Protein AF-A0A956EVB5-F1 (afdb_monomer)

Solvent-accessible surface area (backbone atoms only — not comparable to full-atom values): 7720 Å² total; per-residue (Å²): 111,49,39,31,41,36,41,38,58,86,81,39,47,57,63,50,41,74,41,94,59,43,63,82,81,34,60,53,47,76,33,74,92,49,48,73,68,56,48,50,53,49,44,43,74,72,40,75,85,55,88,71,65,92,78,41,71,50,65,62,94,56,102,74,56,48,37,30,30,61,57,56,69,69,54,40,50,47,47,51,67,56,45,75,72,58,36,51,54,52,48,56,58,55,52,64,35,67,70,39,58,75,69,65,57,50,65,66,57,48,52,54,34,51,52,52,54,29,52,50,28,38,49,14,61,77,69,74,35,32,45,28,42,41,37,37,108

Structure (mmCIF, N/CA/C/O backbone):
data_AF-A0A956EVB5-F1
#
_entry.id   AF-A0A956EVB5-F1
#
loop_
_atom_site.group_PDB
_atom_site.id
_atom_site.type_symbol
_atom_site.label_atom_id
_atom_site.label_alt_id
_atom_site.label_comp_id
_atom_site.label_asym_id
_atom_site.label_entity_id
_atom_site.label_seq_id
_atom_site.pdbx_PDB_ins_code
_atom_site.Cartn_x
_atom_site.Cartn_y
_atom_site.Cartn_z
_atom_site.occupancy
_atom_site.B_iso_or_equiv
_atom_site.auth_seq_id
_atom_site.auth_comp_id
_atom_site.auth_asym_id
_atom_site.auth_atom_id
_atom_site.pdbx_PDB_model_num
ATOM 1 N N . MET A 1 1 ? 7.541 -13.463 -7.760 1.00 81.62 1 MET A N 1
ATOM 2 C CA . MET A 1 1 ? 6.849 -12.173 -7.889 1.00 81.62 1 MET A CA 1
ATOM 3 C C . MET A 1 1 ? 7.287 -11.210 -6.795 1.00 81.62 1 MET A C 1
ATOM 5 O O . MET A 1 1 ? 7.399 -11.602 -5.626 1.00 81.62 1 MET A O 1
ATOM 9 N N . LEU A 1 2 ? 7.586 -9.979 -7.186 1.00 86.19 2 LEU A N 1
ATOM 10 C CA . LEU A 1 2 ? 7.951 -8.833 -6.360 1.00 86.19 2 LEU A CA 1
ATOM 11 C C . LEU A 1 2 ? 6.820 -7.804 -6.422 1.00 86.19 2 LEU A C 1
ATOM 13 O O . LEU A 1 2 ? 6.195 -7.650 -7.468 1.00 86.19 2 LEU A O 1
ATOM 17 N N . TYR A 1 3 ? 6.564 -7.148 -5.292 1.00 91.88 3 TYR A N 1
ATOM 18 C CA . TYR A 1 3 ? 5.515 -6.147 -5.132 1.00 91.88 3 TYR A CA 1
ATOM 19 C C . TYR A 1 3 ? 6.084 -4.989 -4.331 1.00 91.88 3 TYR A C 1
ATOM 21 O O . TYR A 1 3 ? 6.309 -5.121 -3.121 1.00 91.88 3 TYR A O 1
ATOM 29 N N . ASP A 1 4 ? 6.299 -3.872 -5.011 1.00 95.19 4 ASP A N 1
ATOM 30 C CA . ASP A 1 4 ? 6.863 -2.675 -4.408 1.00 95.19 4 ASP A CA 1
ATOM 31 C C . ASP A 1 4 ? 5.910 -1.501 -4.614 1.00 95.19 4 ASP A C 1
ATOM 33 O O . ASP A 1 4 ? 5.310 -1.336 -5.679 1.00 95.19 4 ASP A O 1
ATOM 37 N N . LEU A 1 5 ? 5.767 -0.675 -3.581 1.00 96.12 5 LEU A N 1
ATOM 38 C CA . LEU A 1 5 ? 5.098 0.612 -3.700 1.00 96.12 5 LEU A CA 1
ATOM 39 C C . LEU A 1 5 ? 6.125 1.703 -3.951 1.00 96.12 5 LEU A C 1
ATOM 41 O O . LEU A 1 5 ? 7.092 1.828 -3.201 1.00 96.12 5 LEU A O 1
ATOM 45 N N . ILE A 1 6 ? 5.869 2.511 -4.974 1.00 96.75 6 ILE A N 1
ATOM 46 C CA . ILE A 1 6 ? 6.773 3.543 -5.469 1.00 96.75 6 ILE A CA 1
ATOM 47 C C . ILE A 1 6 ? 6.072 4.899 -5.437 1.00 96.75 6 ILE A C 1
ATOM 49 O O . ILE A 1 6 ? 4.958 5.046 -5.941 1.00 96.75 6 ILE A O 1
ATOM 53 N N . VAL A 1 7 ? 6.723 5.903 -4.858 1.00 97.00 7 VAL A N 1
ATOM 54 C CA . VAL A 1 7 ? 6.283 7.299 -4.891 1.00 97.00 7 VAL A CA 1
ATOM 55 C C . VAL A 1 7 ? 6.959 7.993 -6.069 1.00 97.00 7 VAL A C 1
ATOM 57 O O . VAL A 1 7 ? 8.182 7.971 -6.203 1.00 97.00 7 VAL A O 1
ATOM 60 N N . GLY A 1 8 ? 6.174 8.643 -6.9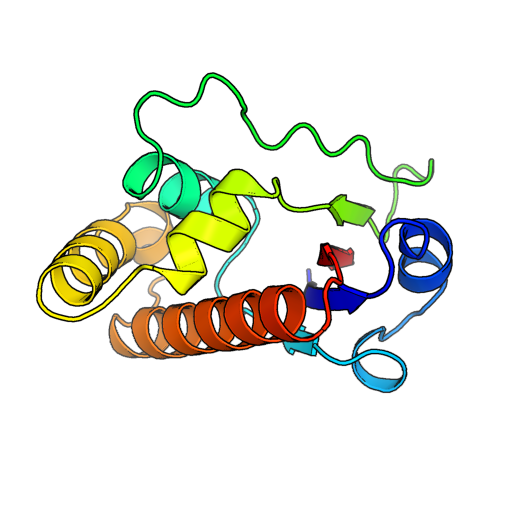27 1.00 95.25 8 GLY A N 1
ATOM 61 C CA . GLY A 1 8 ? 6.720 9.348 -8.084 1.00 95.25 8 GLY A CA 1
ATOM 62 C C . GLY A 1 8 ? 5.752 10.345 -8.719 1.00 95.25 8 GLY A C 1
ATOM 63 O O . GLY A 1 8 ? 4.558 10.354 -8.407 1.00 95.25 8 GLY A O 1
ATOM 64 N N . PRO A 1 9 ? 6.240 11.220 -9.614 1.00 94.50 9 PRO A N 1
ATOM 65 C CA . PRO A 1 9 ? 5.382 12.065 -10.441 1.00 94.50 9 PRO A CA 1
ATOM 66 C C . PRO A 1 9 ? 4.282 11.267 -11.159 1.00 94.50 9 PRO A C 1
ATOM 68 O O . PRO A 1 9 ? 4.460 10.103 -11.509 1.00 94.50 9 PRO A O 1
ATOM 71 N N . ALA A 1 10 ? 3.134 11.899 -11.416 1.00 90.12 10 ALA A N 1
ATOM 72 C CA . ALA A 1 10 ? 1.968 11.229 -12.006 1.00 90.12 10 ALA A CA 1
ATOM 73 C C . ALA A 1 10 ? 2.229 10.610 -13.397 1.00 90.12 10 ALA A C 1
ATOM 75 O O . ALA A 1 10 ? 1.508 9.701 -13.798 1.00 90.12 10 ALA A O 1
ATOM 76 N N . ASN A 1 11 ? 3.248 11.094 -14.111 1.00 89.06 11 ASN A N 1
ATOM 77 C CA . ASN A 1 11 ? 3.680 10.636 -15.432 1.00 89.06 11 ASN A CA 1
ATOM 78 C C . ASN A 1 11 ? 4.911 9.707 -15.397 1.00 89.06 11 ASN A C 1
ATOM 80 O O . ASN A 1 11 ? 5.453 9.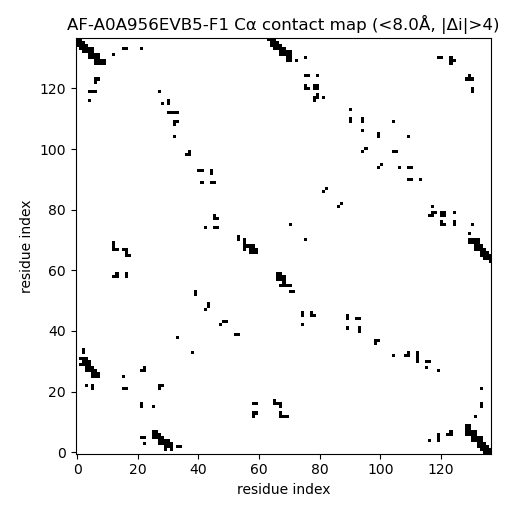398 -16.451 1.00 89.06 11 ASN A O 1
ATOM 84 N N . SER A 1 12 ? 5.367 9.261 -14.223 1.00 90.88 12 SER A N 1
ATOM 85 C CA . SER A 1 12 ? 6.582 8.440 -14.092 1.00 90.88 12 SER A CA 1
ATOM 86 C C . SER A 1 12 ? 6.366 6.941 -14.291 1.00 90.88 12 SER A C 1
ATOM 88 O O . SER A 1 12 ? 7.315 6.183 -14.136 1.00 90.88 12 SER A O 1
ATOM 90 N N . ALA A 1 13 ? 5.156 6.492 -14.632 1.00 89.06 13 ALA A N 1
ATOM 91 C CA . ALA A 1 13 ? 4.850 5.065 -14.735 1.00 89.06 13 ALA A CA 1
ATOM 92 C C . ALA A 1 13 ? 5.745 4.331 -15.756 1.00 89.06 13 ALA A C 1
ATOM 94 O O . ALA A 1 13 ? 6.280 3.272 -15.440 1.00 89.06 13 ALA A O 1
ATOM 95 N N . GLU A 1 14 ? 5.995 4.940 -16.922 1.00 87.62 14 GLU A N 1
ATOM 96 C CA . GLU A 1 14 ? 6.906 4.399 -17.942 1.00 87.62 14 GLU A CA 1
ATOM 97 C C . GLU A 1 14 ? 8.336 4.261 -17.403 1.00 87.62 14 GLU A C 1
ATOM 99 O O . GLU A 1 14 ? 8.928 3.187 -17.483 1.00 87.62 14 GLU A O 1
ATOM 104 N N . GLN A 1 15 ? 8.855 5.310 -16.763 1.00 89.69 15 GLN A N 1
ATOM 105 C CA . GLN A 1 15 ? 10.193 5.291 -16.174 1.00 89.69 15 GLN A CA 1
ATOM 106 C C . GLN A 1 15 ? 10.307 4.238 -15.062 1.00 89.69 15 GLN A C 1
ATOM 108 O O . GLN A 1 15 ? 11.281 3.503 -15.014 1.00 89.69 15 GLN A O 1
ATOM 113 N N . ILE A 1 16 ? 9.300 4.119 -14.192 1.00 90.56 16 ILE A N 1
ATOM 114 C CA . ILE A 1 16 ? 9.259 3.091 -13.141 1.00 90.56 16 ILE A CA 1
ATOM 115 C C . ILE A 1 16 ? 9.255 1.687 -13.766 1.00 90.56 16 ILE A C 1
ATOM 117 O O . ILE A 1 16 ? 9.918 0.791 -13.254 1.00 90.56 16 ILE A O 1
ATOM 121 N N . SER A 1 17 ? 8.538 1.489 -14.878 1.00 88.25 17 SER A N 1
ATOM 122 C CA . SER A 1 17 ? 8.471 0.192 -15.564 1.00 88.25 17 SER A CA 1
ATOM 123 C C . SER A 1 17 ? 9.787 -0.211 -16.236 1.00 88.25 17 SER A C 1
ATOM 125 O O . SER A 1 17 ? 10.068 -1.400 -16.345 1.00 88.25 17 SER A O 1
ATOM 127 N N . SER A 1 18 ? 10.621 0.749 -16.654 1.00 87.75 18 SER A N 1
ATOM 128 C CA . SER A 1 18 ? 11.921 0.443 -17.264 1.00 87.75 18 SER A CA 1
ATOM 129 C C . SER A 1 18 ? 12.994 0.025 -16.256 1.00 87.75 18 SER A C 1
ATOM 131 O O . SER A 1 18 ? 14.035 -0.490 -16.664 1.00 87.75 18 SER A O 1
ATOM 133 N N . GLU A 1 19 ? 12.758 0.225 -14.956 1.00 87.56 19 GLU A N 1
ATOM 134 C CA . GLU A 1 19 ? 13.716 -0.141 -13.914 1.00 87.56 19 GLU A CA 1
ATOM 135 C C . GLU A 1 19 ? 13.552 -1.601 -13.471 1.00 87.56 19 GLU A C 1
ATOM 137 O O . GLU A 1 19 ? 12.450 -2.073 -13.183 1.00 87.56 19 GLU A O 1
ATOM 142 N N . GLY A 1 20 ? 14.676 -2.312 -13.335 1.00 83.88 20 GLY A N 1
ATOM 143 C CA . GLY A 1 20 ? 14.691 -3.672 -12.784 1.00 83.88 20 GLY A CA 1
ATOM 144 C C . GLY A 1 20 ? 14.454 -3.720 -11.270 1.00 83.88 20 GLY A C 1
ATOM 145 O O . GLY A 1 20 ? 13.914 -4.703 -10.765 1.00 83.88 20 GLY A O 1
ATOM 146 N N . VAL A 1 21 ? 14.847 -2.658 -10.554 1.00 88.94 21 VAL A N 1
ATOM 147 C CA . VAL A 1 21 ? 14.655 -2.484 -9.103 1.00 88.94 21 VAL A CA 1
ATOM 148 C C . VAL A 1 21 ? 14.301 -1.012 -8.824 1.00 88.94 21 VAL A C 1
ATOM 150 O O . VAL A 1 21 ? 15.170 -0.220 -8.452 1.00 88.94 21 VAL A O 1
ATOM 153 N N . PRO A 1 22 ? 13.035 -0.591 -9.011 1.00 91.44 22 PRO A N 1
ATOM 154 C CA . PRO A 1 22 ? 12.672 0.828 -8.961 1.00 91.44 22 PRO A CA 1
ATOM 155 C C . PRO A 1 22 ? 12.975 1.513 -7.624 1.00 91.44 22 PRO A C 1
ATOM 157 O O . PRO A 1 22 ? 13.207 2.718 -7.598 1.00 91.44 22 PRO A O 1
ATOM 160 N N . THR A 1 23 ? 13.023 0.773 -6.513 1.00 94.56 23 THR A N 1
ATOM 161 C CA . THR A 1 23 ? 13.341 1.319 -5.182 1.00 94.56 23 THR A CA 1
ATOM 162 C C . THR A 1 23 ? 14.787 1.811 -5.029 1.00 94.56 23 THR A C 1
ATOM 164 O O . THR A 1 23 ? 15.098 2.452 -4.030 1.00 94.56 23 THR A O 1
ATOM 167 N N . GLU A 1 24 ? 15.687 1.508 -5.973 1.00 93.44 24 GLU A N 1
ATOM 168 C CA . GLU A 1 24 ? 17.045 2.083 -5.997 1.00 93.44 24 GLU A CA 1
ATOM 169 C C . GLU A 1 24 ? 17.071 3.507 -6.578 1.00 93.44 24 GLU A C 1
ATOM 171 O O . GLU A 1 24 ? 17.994 4.273 -6.302 1.00 93.44 24 GLU A O 1
ATOM 176 N N . ILE A 1 25 ? 16.049 3.869 -7.359 1.00 93.62 25 ILE A N 1
ATOM 177 C CA . ILE A 1 25 ? 15.945 5.149 -8.073 1.00 93.62 25 ILE A CA 1
ATOM 178 C C . ILE A 1 25 ? 14.863 6.040 -7.456 1.00 93.62 25 ILE A C 1
ATOM 180 O O . ILE A 1 25 ? 15.042 7.251 -7.309 1.00 93.62 25 ILE A O 1
ATOM 184 N N . PHE A 1 26 ? 13.736 5.439 -7.086 1.00 94.62 26 PHE A N 1
ATOM 185 C CA . PHE A 1 26 ? 12.565 6.108 -6.547 1.00 94.62 26 PHE A CA 1
ATOM 186 C C . PHE A 1 26 ? 12.391 5.800 -5.063 1.00 94.62 26 PHE A C 1
ATOM 188 O O . PHE A 1 26 ? 12.724 4.717 -4.582 1.00 94.62 26 PHE A O 1
ATOM 195 N N . GLU A 1 27 ? 11.794 6.742 -4.334 1.00 96.69 27 GLU A N 1
ATOM 196 C CA . GLU A 1 27 ? 11.357 6.473 -2.969 1.00 96.69 27 GLU A CA 1
ATOM 197 C C . GLU A 1 27 ? 10.265 5.398 -2.995 1.00 96.69 27 GLU A C 1
ATOM 199 O O . GLU A 1 27 ? 9.244 5.538 -3.669 1.00 96.69 27 GLU A O 1
ATOM 204 N N . GLY A 1 28 ? 10.471 4.316 -2.255 1.00 96.75 28 GLY A N 1
ATOM 205 C CA . GLY A 1 28 ? 9.542 3.201 -2.245 1.00 96.75 28 GLY A CA 1
ATOM 206 C C . GLY A 1 28 ? 9.910 2.145 -1.219 1.00 96.75 28 GLY A C 1
ATOM 207 O O . GLY A 1 28 ? 10.884 2.280 -0.474 1.00 96.75 28 GLY A O 1
ATOM 208 N N . ALA A 1 29 ? 9.099 1.098 -1.152 1.00 97.00 29 ALA A N 1
ATOM 209 C CA . ALA A 1 29 ? 9.380 -0.057 -0.317 1.00 97.00 29 ALA A CA 1
ATOM 210 C C . ALA A 1 29 ? 8.674 -1.302 -0.839 1.00 97.00 29 ALA A C 1
ATOM 212 O O . ALA A 1 29 ? 7.574 -1.224 -1.391 1.00 97.00 29 ALA A O 1
ATOM 213 N N . SER A 1 30 ? 9.279 -2.453 -0.556 1.00 94.69 30 SER A N 1
ATOM 214 C CA . SER A 1 30 ? 8.602 -3.726 -0.739 1.00 94.69 30 SER A CA 1
ATOM 215 C C . SER A 1 30 ? 7.476 -3.888 0.267 1.00 94.69 30 SER A C 1
ATOM 217 O O . SER A 1 30 ? 7.638 -3.588 1.452 1.00 94.69 30 SER A O 1
ATOM 219 N N . ILE A 1 31 ? 6.338 -4.372 -0.218 1.00 92.88 31 ILE A N 1
ATOM 220 C CA . ILE A 1 31 ? 5.132 -4.578 0.589 1.00 92.88 31 ILE A CA 1
ATOM 221 C C . ILE A 1 31 ? 4.790 -6.054 0.771 1.00 92.88 31 ILE A C 1
ATOM 223 O O . ILE A 1 31 ? 3.674 -6.379 1.162 1.00 92.88 31 ILE A O 1
ATOM 227 N N . LYS A 1 32 ? 5.728 -6.977 0.524 1.00 87.56 32 LYS A N 1
ATOM 228 C CA . LYS A 1 32 ? 5.497 -8.400 0.808 1.00 87.56 32 LYS A CA 1
ATOM 229 C C . LYS A 1 32 ? 5.091 -8.602 2.274 1.00 87.56 32 LYS A C 1
ATOM 231 O O . LYS A 1 32 ? 5.793 -8.109 3.154 1.00 87.56 32 LYS A O 1
ATOM 236 N N . PRO A 1 33 ? 4.016 -9.365 2.541 1.00 88.19 33 PRO A N 1
ATOM 237 C CA . PRO A 1 33 ? 3.362 -10.343 1.654 1.00 88.19 33 PRO A CA 1
ATOM 238 C C . PRO A 1 33 ? 2.096 -9.837 0.928 1.00 88.19 33 PRO A C 1
ATOM 240 O O . PRO A 1 33 ? 1.258 -10.633 0.504 1.00 88.19 33 PRO A O 1
ATOM 243 N N . VAL A 1 34 ? 1.924 -8.525 0.805 1.00 92.31 34 VAL A N 1
ATOM 244 C CA . VAL A 1 34 ? 0.757 -7.899 0.184 1.00 92.31 34 VAL A CA 1
ATOM 245 C C . VAL A 1 34 ? 0.890 -7.912 -1.343 1.00 92.31 34 VAL A C 1
ATOM 247 O O . VAL A 1 34 ? 1.816 -7.324 -1.896 1.00 92.31 34 VAL A O 1
ATOM 250 N N . ASP A 1 35 ? -0.049 -8.579 -2.013 1.00 91.19 35 ASP A N 1
ATOM 251 C CA . ASP A 1 35 ? -0.203 -8.606 -3.471 1.00 91.19 35 ASP A CA 1
ATOM 252 C C . ASP A 1 35 ? -1.373 -7.712 -3.924 1.00 91.19 35 ASP A C 1
ATOM 254 O O . ASP A 1 35 ? -1.964 -6.966 -3.134 1.00 91.19 35 ASP A O 1
ATOM 258 N N . THR A 1 36 ? -1.724 -7.788 -5.209 1.00 90.00 36 THR A N 1
ATOM 259 C CA . THR A 1 36 ? -2.815 -6.998 -5.789 1.00 90.00 36 THR A CA 1
ATOM 260 C C . THR A 1 36 ? -4.176 -7.310 -5.173 1.00 90.00 36 THR A C 1
ATOM 262 O O . THR A 1 36 ? -4.936 -6.385 -4.890 1.00 90.00 36 THR A O 1
ATOM 265 N N . VAL A 1 37 ? -4.469 -8.584 -4.897 1.00 91.56 37 VAL A N 1
ATOM 266 C CA . VAL A 1 37 ? -5.734 -9.015 -4.285 1.00 91.56 37 VAL A CA 1
ATOM 267 C C . VAL A 1 37 ? -5.842 -8.457 -2.870 1.00 91.56 37 VAL A C 1
ATOM 269 O O . VAL A 1 37 ? -6.864 -7.883 -2.495 1.00 91.56 37 VAL A O 1
ATOM 272 N N . LYS A 1 38 ? -4.774 -8.562 -2.076 1.00 94.62 38 LYS A N 1
ATOM 273 C CA . LYS A 1 38 ? -4.745 -8.044 -0.703 1.00 94.62 38 LYS A CA 1
ATOM 274 C C . LYS A 1 38 ? -4.854 -6.517 -0.673 1.00 94.62 38 LYS A C 1
ATOM 276 O O . LYS A 1 38 ? -5.554 -5.994 0.196 1.00 94.62 38 LYS A O 1
ATOM 281 N N . LEU A 1 39 ? -4.238 -5.799 -1.618 1.00 93.44 39 LEU A N 1
ATOM 282 C CA . LEU A 1 39 ? -4.439 -4.350 -1.771 1.00 93.44 39 LEU A CA 1
ATOM 283 C C . LEU A 1 39 ? -5.883 -4.001 -2.141 1.00 93.44 39 LEU A C 1
ATOM 285 O O . LEU A 1 39 ? -6.444 -3.070 -1.567 1.00 93.44 39 LEU A O 1
ATOM 289 N N . GLU A 1 40 ? -6.513 -4.764 -3.033 1.00 92.00 40 GLU A N 1
ATOM 290 C CA . GLU A 1 40 ? -7.915 -4.556 -3.404 1.00 92.00 40 GLU A CA 1
ATOM 291 C C . GLU A 1 40 ? -8.849 -4.732 -2.194 1.00 92.00 40 GLU A C 1
ATOM 293 O O . GLU A 1 40 ? -9.757 -3.926 -1.975 1.00 92.00 40 GLU A O 1
ATOM 298 N N . LYS A 1 41 ? -8.608 -5.741 -1.343 1.00 93.81 41 LYS A N 1
ATOM 299 C CA . LYS A 1 41 ? -9.362 -5.908 -0.087 1.00 93.81 41 LYS A CA 1
ATOM 300 C C . LYS A 1 41 ? -9.186 -4.708 0.840 1.00 93.81 41 LYS A C 1
ATOM 302 O O . LYS A 1 41 ? -10.169 -4.248 1.419 1.00 93.81 41 LYS A O 1
ATOM 307 N N . LEU A 1 42 ? -7.961 -4.191 0.970 1.00 95.31 42 LEU A N 1
ATOM 308 C CA . LEU A 1 42 ? -7.689 -2.998 1.774 1.00 95.31 42 LEU A CA 1
ATOM 309 C C . LEU A 1 42 ? -8.442 -1.779 1.233 1.00 95.31 42 LEU A C 1
ATOM 311 O O . LEU A 1 42 ? -9.056 -1.045 2.006 1.00 95.31 42 LEU A O 1
ATOM 315 N N . GLN A 1 43 ? -8.451 -1.594 -0.088 1.00 93.25 43 GLN A N 1
ATOM 316 C CA . GLN A 1 43 ? -9.211 -0.529 -0.732 1.00 93.25 43 GLN A CA 1
ATOM 317 C C . GLN A 1 43 ? -10.705 -0.646 -0.418 1.00 93.25 43 GLN A C 1
ATOM 319 O O . GLN A 1 43 ? -11.299 0.332 0.024 1.00 93.25 43 GLN A O 1
ATOM 324 N N . ARG A 1 44 ? -11.302 -1.837 -0.551 1.00 92.81 44 ARG A N 1
ATOM 325 C CA . ARG A 1 44 ? -12.725 -2.066 -0.234 1.00 92.81 44 ARG A CA 1
ATOM 326 C C . ARG A 1 44 ? -13.066 -1.826 1.239 1.00 92.81 44 ARG A C 1
ATOM 328 O O . ARG A 1 44 ? -14.171 -1.391 1.543 1.00 92.81 44 ARG A O 1
ATOM 335 N N . LEU A 1 45 ? -12.139 -2.093 2.161 1.00 94.94 45 LEU A N 1
ATOM 336 C CA . LEU A 1 45 ? -12.333 -1.801 3.588 1.00 94.94 45 LEU A CA 1
ATOM 337 C C . LEU A 1 45 ? -12.352 -0.298 3.891 1.00 94.94 45 LEU A C 1
ATOM 339 O O . LEU A 1 45 ? -13.024 0.123 4.837 1.00 94.94 45 LEU A O 1
ATOM 343 N N . LEU A 1 46 ? -11.595 0.486 3.122 1.00 94.25 46 LEU A N 1
ATOM 344 C CA . LEU A 1 46 ? -11.466 1.935 3.285 1.00 94.25 46 LEU A CA 1
ATOM 345 C C . LEU A 1 46 ? -12.492 2.722 2.463 1.00 94.25 46 LEU A C 1
ATOM 347 O O . LEU A 1 46 ? -12.892 3.809 2.865 1.00 94.25 46 LEU A O 1
ATOM 351 N N . LEU A 1 47 ? -12.922 2.175 1.329 1.00 92.69 47 LEU A N 1
ATOM 352 C CA . LEU A 1 47 ? -13.812 2.805 0.361 1.00 92.69 47 LEU A CA 1
ATOM 353 C C . LEU A 1 47 ? -14.899 1.802 -0.082 1.00 92.69 47 LEU A C 1
ATOM 355 O O . LEU A 1 47 ? -14.878 1.341 -1.222 1.00 92.69 47 LEU A O 1
ATOM 359 N N . PRO A 1 48 ? -15.842 1.427 0.803 1.00 88.12 48 PRO A N 1
ATOM 360 C CA . PRO A 1 48 ? -16.825 0.375 0.523 1.00 88.12 48 PRO A CA 1
ATOM 361 C C . PRO A 1 48 ? -17.805 0.726 -0.607 1.00 88.12 48 PRO A C 1
ATOM 363 O O . PRO A 1 48 ? -18.293 -0.175 -1.282 1.00 88.12 48 PRO A O 1
ATOM 366 N N . ASP A 1 49 ? -18.062 2.019 -0.823 1.00 85.06 49 ASP A N 1
ATOM 367 C CA . ASP A 1 49 ? -18.988 2.526 -1.845 1.00 85.06 49 ASP A CA 1
ATOM 368 C C . ASP A 1 49 ? -18.278 2.958 -3.139 1.00 85.06 49 ASP A C 1
ATOM 370 O O . ASP A 1 49 ? -18.907 3.486 -4.057 1.00 85.06 49 ASP A O 1
ATOM 374 N N . ALA A 1 50 ? -16.953 2.800 -3.213 1.00 78.06 50 ALA A N 1
ATOM 375 C CA . ALA A 1 50 ? -16.210 3.171 -4.402 1.00 78.06 50 ALA A CA 1
ATOM 376 C C . ALA A 1 50 ? -16.444 2.145 -5.518 1.00 78.06 50 ALA A C 1
ATOM 378 O O . ALA A 1 50 ? -16.031 0.994 -5.420 1.00 78.06 50 ALA A O 1
ATOM 379 N N . ASP A 1 51 ? -17.044 2.607 -6.614 1.00 68.00 51 ASP A N 1
ATOM 380 C CA . ASP A 1 51 ? -17.239 1.831 -7.851 1.00 68.00 51 ASP A CA 1
ATOM 381 C C . ASP A 1 51 ? -15.916 1.613 -8.623 1.00 68.00 51 ASP A C 1
ATOM 383 O O . ASP A 1 51 ? -15.837 0.907 -9.627 1.00 68.00 51 ASP A O 1
ATOM 387 N N . VAL A 1 52 ? -14.841 2.242 -8.146 1.00 56.38 52 VAL A N 1
ATOM 388 C CA . VAL A 1 52 ? -13.494 2.166 -8.705 1.00 56.38 52 VAL A CA 1
ATOM 389 C C . VAL A 1 52 ? -12.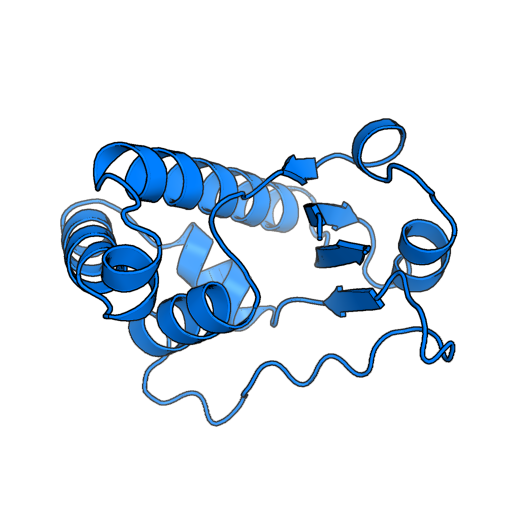769 0.962 -8.120 1.00 56.38 52 VAL A C 1
ATOM 391 O O . VAL A 1 52 ? -12.074 1.044 -7.108 1.00 56.38 52 VAL A O 1
ATOM 394 N N . GLY A 1 53 ? -12.892 -0.174 -8.807 1.00 57.66 53 GLY A N 1
ATOM 395 C CA . GLY A 1 53 ? -11.834 -1.181 -8.791 1.00 57.66 53 GLY A CA 1
ATOM 396 C C . GLY A 1 53 ? -10.515 -0.560 -9.261 1.00 57.66 53 GLY A C 1
ATOM 397 O O . GLY A 1 53 ? -10.496 0.514 -9.862 1.00 57.66 53 GLY A O 1
ATOM 398 N N . TRP A 1 54 ? -9.391 -1.206 -8.974 1.00 61.38 54 TRP A N 1
ATOM 399 C CA . TRP A 1 54 ? -8.077 -0.722 -9.385 1.00 61.38 54 TRP A CA 1
ATOM 400 C C . TRP A 1 54 ? -7.933 -0.761 -10.919 1.00 61.38 54 TRP A C 1
ATOM 402 O O . TRP A 1 54 ? -7.415 -1.714 -11.486 1.00 61.38 54 TRP A O 1
ATOM 412 N N . THR A 1 55 ? -8.427 0.262 -11.618 1.00 51.06 55 THR A N 1
ATOM 413 C CA . THR A 1 55 ? -8.381 0.377 -13.086 1.00 51.06 55 THR A CA 1
ATOM 414 C C . THR A 1 55 ? -7.096 1.061 -13.541 1.00 51.06 55 THR A C 1
ATOM 416 O O . THR A 1 55 ? -7.120 2.002 -14.335 1.00 51.06 55 THR A O 1
ATOM 419 N N . GLY A 1 56 ? -5.955 0.635 -13.002 1.00 51.25 56 GLY A N 1
ATOM 420 C CA . GLY A 1 56 ? -4.689 0.979 -13.628 1.00 51.25 56 GLY A CA 1
ATOM 421 C C . GLY A 1 56 ? -4.568 0.143 -14.894 1.00 51.25 56 GLY A C 1
ATOM 422 O O . GLY A 1 56 ? -4.241 -1.034 -14.802 1.00 51.25 56 GLY A O 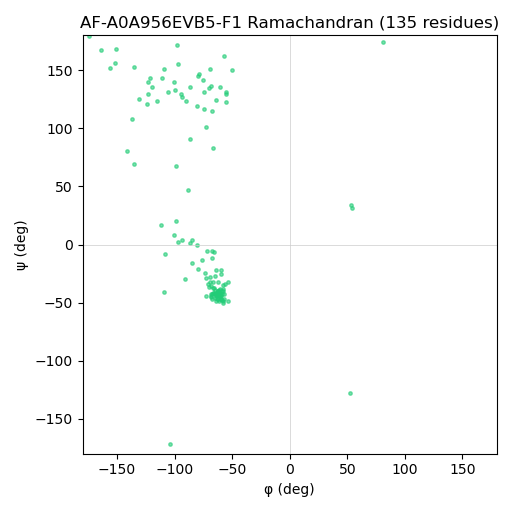1
ATOM 423 N N . GLU A 1 57 ? -4.840 0.712 -16.068 1.00 52.38 57 GLU A N 1
ATOM 424 C CA . GLU A 1 57 ? -4.249 0.146 -17.281 1.00 52.38 57 GLU A CA 1
ATOM 425 C C . GLU A 1 57 ? -2.729 0.128 -17.044 1.00 52.38 57 GLU A C 1
ATOM 427 O O . GLU A 1 57 ? -2.175 1.177 -16.683 1.00 52.38 57 GLU A O 1
ATOM 432 N N . PRO A 1 58 ? -2.054 -1.037 -17.123 1.00 60.09 58 PRO A N 1
ATOM 433 C CA . PRO A 1 58 ? -0.612 -1.083 -16.943 1.00 60.09 58 PRO A CA 1
ATOM 434 C C . PRO A 1 58 ? 0.003 -0.119 -17.949 1.00 60.09 58 PRO A C 1
ATOM 436 O O . PRO A 1 58 ? -0.343 -0.150 -19.130 1.00 60.09 58 PRO A O 1
ATOM 439 N N . SER A 1 59 ? 0.885 0.771 -17.487 1.00 56.59 59 SER A N 1
ATOM 440 C CA . SER A 1 59 ? 1.333 1.862 -18.354 1.00 56.59 59 SER A CA 1
ATOM 441 C C . SER A 1 59 ? 2.152 1.402 -19.559 1.00 56.59 59 SER A C 1
ATOM 443 O O . SER A 1 59 ? 2.437 2.260 -20.384 1.00 56.59 59 SER A O 1
ATOM 445 N N . MET A 1 60 ? 2.519 0.113 -19.685 1.00 54.66 60 MET A N 1
ATOM 446 C CA . MET A 1 60 ? 3.084 -0.470 -20.907 1.00 54.66 60 MET A CA 1
ATOM 447 C C . MET A 1 60 ? 2.817 -1.976 -21.093 1.00 54.66 60 MET A C 1
ATOM 449 O O . MET A 1 60 ? 2.556 -2.733 -20.161 1.00 54.66 60 MET A O 1
ATOM 453 N N . THR A 1 61 ? 2.887 -2.342 -22.374 1.00 51.84 61 THR A N 1
ATOM 454 C CA . THR A 1 61 ? 2.387 -3.514 -23.102 1.00 51.84 61 THR A CA 1
ATOM 455 C C . THR A 1 61 ? 3.459 -4.589 -23.329 1.00 51.84 61 THR A C 1
ATOM 457 O O . THR A 1 61 ? 3.869 -4.828 -24.468 1.00 51.84 61 THR A O 1
ATOM 460 N N . ASN A 1 62 ? 3.938 -5.249 -22.279 1.00 57.47 62 ASN A N 1
ATOM 461 C CA . ASN A 1 62 ? 4.467 -6.600 -22.449 1.00 57.47 62 ASN A CA 1
ATOM 462 C C . ASN A 1 62 ? 3.646 -7.562 -21.584 1.00 57.47 62 ASN A C 1
ATOM 464 O O . ASN A 1 62 ? 3.312 -7.278 -20.435 1.00 57.47 62 ASN A O 1
ATOM 468 N N . ASP A 1 63 ? 3.283 -8.708 -22.153 1.00 64.31 63 ASP A N 1
ATOM 469 C CA . ASP A 1 63 ? 2.510 -9.724 -21.427 1.00 64.31 63 ASP A CA 1
ATOM 470 C C . ASP A 1 63 ? 3.338 -10.368 -20.293 1.00 64.31 63 ASP A C 1
ATOM 472 O O . ASP A 1 63 ? 2.814 -11.154 -19.508 1.00 64.31 63 ASP A O 1
ATOM 476 N N . GLU A 1 64 ? 4.629 -10.026 -20.193 1.00 70.25 64 GLU A N 1
ATOM 477 C CA . GLU A 1 64 ? 5.613 -10.644 -19.299 1.00 70.25 64 GLU A CA 1
ATOM 478 C C . GLU A 1 64 ? 6.054 -9.753 -18.116 1.00 70.25 64 GLU A C 1
ATOM 480 O O . GLU A 1 64 ? 6.719 -10.248 -17.207 1.00 70.25 64 GLU A O 1
ATOM 485 N N . GLY A 1 65 ? 5.661 -8.473 -18.071 1.00 74.56 65 GLY A N 1
ATOM 486 C CA . GLY A 1 65 ? 6.028 -7.528 -17.008 1.00 74.56 65 GLY A CA 1
ATOM 487 C C . GLY A 1 65 ? 7.429 -6.895 -17.160 1.00 74.56 65 GLY A C 1
ATOM 488 O O . GLY A 1 65 ? 8.200 -7.260 -18.052 1.00 74.56 65 GLY A O 1
ATOM 489 N N . PRO A 1 66 ? 7.793 -5.928 -16.296 1.00 83.50 66 PRO A N 1
ATOM 490 C CA . PRO A 1 66 ? 7.084 -5.526 -15.082 1.00 83.50 66 PRO A CA 1
ATOM 491 C C . PRO A 1 66 ? 5.868 -4.625 -15.344 1.00 83.50 66 PRO A C 1
ATOM 493 O O . PRO A 1 66 ? 5.862 -3.787 -16.243 1.00 83.50 66 PRO A O 1
ATOM 496 N N . TRP A 1 67 ? 4.837 -4.771 -14.513 1.00 87.25 67 TRP A N 1
ATOM 497 C CA . TRP A 1 67 ? 3.606 -3.983 -14.584 1.00 87.25 67 TRP A CA 1
ATOM 498 C C . TRP A 1 67 ? 3.604 -2.867 -13.546 1.00 87.25 67 TRP A C 1
ATOM 500 O O . TRP A 1 67 ? 3.996 -3.071 -12.396 1.00 87.25 67 TRP A O 1
ATOM 510 N N . VAL A 1 68 ? 3.107 -1.693 -13.941 1.00 89.31 68 VAL A N 1
ATOM 511 C CA . VAL A 1 68 ? 2.991 -0.524 -13.064 1.00 89.31 68 VAL A CA 1
ATOM 512 C C . VAL A 1 68 ? 1.549 -0.043 -13.024 1.00 89.31 68 VAL A C 1
ATOM 514 O O . VAL A 1 68 ? 0.987 0.341 -14.050 1.00 89.31 68 VAL A O 1
ATOM 517 N N . PHE A 1 69 ? 0.971 -0.021 -11.825 1.00 88.94 69 PHE A N 1
ATOM 518 C CA . PHE A 1 69 ? -0.396 0.421 -11.567 1.00 88.94 69 PHE A CA 1
ATOM 519 C C . PHE A 1 69 ? -0.382 1.665 -10.695 1.00 88.94 69 PHE A C 1
ATOM 521 O O . PHE A 1 69 ? 0.129 1.649 -9.577 1.00 88.94 69 PHE A O 1
ATOM 528 N N . ARG A 1 70 ? -0.994 2.752 -11.156 1.00 91.19 70 ARG A N 1
ATOM 529 C CA . ARG A 1 70 ? -1.211 3.924 -10.302 1.00 91.19 70 ARG A CA 1
ATOM 530 C C . ARG A 1 70 ? -2.331 3.630 -9.302 1.00 91.19 70 ARG A C 1
ATOM 532 O O . ARG A 1 70 ? -3.391 3.151 -9.695 1.00 91.19 70 ARG A O 1
ATOM 539 N N . LEU A 1 71 ? -2.115 3.910 -8.017 1.00 91.44 71 LEU A N 1
ATOM 540 C CA . LEU A 1 71 ? -3.170 3.793 -7.007 1.00 91.44 71 LEU A CA 1
ATOM 541 C C . LEU A 1 71 ? -4.152 4.972 -7.138 1.00 91.44 71 LEU A C 1
ATOM 543 O O . LEU A 1 71 ? -3.704 6.104 -7.367 1.00 91.44 71 LEU A O 1
ATOM 547 N N . PRO A 1 72 ? -5.469 4.746 -6.965 1.00 90.88 72 PRO A N 1
ATOM 548 C CA . PRO A 1 72 ? -6.450 5.822 -7.037 1.00 90.88 72 PRO A CA 1
ATOM 549 C C . PRO A 1 72 ? -6.196 6.909 -5.973 1.00 90.88 72 PRO A C 1
ATOM 551 O O . PRO A 1 72 ? -5.927 6.574 -4.813 1.00 90.88 72 PRO A O 1
ATOM 554 N N . PRO A 1 73 ? -6.269 8.210 -6.313 1.00 91.31 73 PRO A N 1
ATOM 555 C CA . PRO A 1 73 ? -5.998 9.298 -5.366 1.00 91.31 73 PRO A CA 1
ATOM 556 C C . PRO A 1 73 ? -6.858 9.268 -4.094 1.00 91.31 73 PRO A C 1
ATOM 558 O O . PRO A 1 73 ? -6.388 9.632 -3.013 1.00 91.31 73 PRO A O 1
ATOM 561 N N . GLU A 1 74 ? -8.108 8.832 -4.201 1.00 92.62 74 GLU A N 1
ATOM 562 C CA . GLU A 1 74 ? -9.044 8.639 -3.095 1.00 92.62 74 GLU A CA 1
ATOM 563 C C . GLU A 1 74 ? -8.597 7.513 -2.160 1.00 92.62 74 GLU A C 1
ATOM 565 O O . GLU A 1 74 ? -8.679 7.667 -0.943 1.00 92.62 74 GLU A O 1
ATOM 570 N N . PHE A 1 75 ? -8.025 6.434 -2.702 1.00 93.81 75 PHE A N 1
ATOM 571 C CA . PHE A 1 75 ? -7.469 5.343 -1.905 1.00 93.81 75 PHE A CA 1
ATOM 572 C C . PHE A 1 75 ? -6.220 5.801 -1.149 1.00 93.81 75 PHE A C 1
ATOM 574 O O . PHE A 1 75 ? -6.118 5.603 0.062 1.00 93.81 75 PHE A O 1
ATOM 581 N N . VAL A 1 76 ? -5.315 6.516 -1.826 1.00 95.06 76 VAL A N 1
ATOM 582 C CA . VAL A 1 76 ? -4.139 7.142 -1.193 1.00 95.06 76 VAL A CA 1
ATOM 583 C C . VAL A 1 76 ? -4.564 8.126 -0.095 1.00 95.06 76 VAL A C 1
ATOM 585 O O . VAL A 1 76 ? -3.967 8.170 0.981 1.00 95.06 76 VAL A O 1
ATOM 588 N N . SER A 1 77 ? -5.626 8.897 -0.336 1.00 94.56 77 SER A N 1
ATOM 589 C CA . SER A 1 77 ? -6.164 9.840 0.648 1.00 94.56 77 SER A CA 1
ATOM 590 C C . SER A 1 77 ? -6.756 9.129 1.865 1.00 94.56 77 SER A C 1
ATOM 592 O O . SER A 1 77 ? -6.492 9.562 2.986 1.00 94.56 77 SER A O 1
ATOM 594 N N . ALA A 1 78 ? -7.495 8.034 1.667 1.00 95.19 78 ALA A N 1
ATOM 595 C CA . ALA A 1 78 ? -8.063 7.236 2.751 1.00 95.19 78 ALA A CA 1
ATOM 596 C C . ALA A 1 78 ? -6.974 6.575 3.614 1.00 95.19 78 ALA A C 1
ATOM 598 O O . ALA A 1 78 ? -7.031 6.642 4.840 1.00 95.19 78 ALA A O 1
ATOM 599 N N . LEU A 1 79 ? -5.923 6.026 2.993 1.00 96.00 79 LEU A N 1
ATOM 600 C CA . LEU A 1 79 ? -4.766 5.462 3.703 1.00 96.00 79 LEU A CA 1
ATOM 601 C C . LEU A 1 79 ? -4.083 6.487 4.617 1.00 96.00 79 LEU A C 1
ATOM 603 O O . LEU A 1 79 ? -3.697 6.159 5.739 1.00 96.00 79 LEU A O 1
ATOM 607 N N . ASN A 1 80 ? -3.962 7.731 4.148 1.00 93.75 80 ASN A N 1
ATOM 608 C CA . ASN A 1 80 ? -3.357 8.824 4.906 1.00 93.75 80 ASN A CA 1
ATOM 609 C C . ASN A 1 80 ? -4.248 9.350 6.050 1.00 93.75 80 ASN A C 1
ATOM 611 O O . ASN A 1 80 ? -3.745 9.948 6.995 1.00 93.75 80 ASN A O 1
ATOM 615 N N . GLN A 1 81 ? -5.568 9.172 5.965 1.00 94.19 81 GLN A N 1
ATOM 616 C CA . GLN A 1 81 ? -6.509 9.587 7.017 1.00 94.19 81 GLN A CA 1
ATOM 617 C C . GLN A 1 81 ? -6.671 8.534 8.119 1.00 94.19 81 GLN A C 1
ATOM 619 O O . GLN A 1 81 ? -7.164 8.843 9.203 1.00 94.19 81 GLN A O 1
ATOM 624 N N . LEU A 1 82 ? -6.235 7.304 7.853 1.00 94.38 82 LEU A N 1
ATOM 625 C CA . LEU A 1 82 ? -6.413 6.176 8.746 1.00 94.38 82 LEU A CA 1
ATOM 626 C C . LEU A 1 82 ? -5.593 6.352 10.041 1.00 94.38 82 LEU A C 1
ATOM 628 O O . LEU A 1 82 ? -4.362 6.331 10.042 1.00 94.38 82 LEU A O 1
ATOM 632 N N . GLY A 1 83 ? -6.291 6.483 11.171 1.00 93.00 83 GLY A N 1
ATOM 633 C CA . GLY A 1 83 ? -5.683 6.695 12.485 1.00 93.00 83 GLY A CA 1
ATOM 634 C C . GLY A 1 83 ? -6.519 6.142 13.642 1.00 93.00 83 GLY A C 1
ATOM 635 O O . GLY A 1 83 ? -7.675 5.750 13.483 1.00 93.00 83 GLY A O 1
ATOM 636 N N . GLY A 1 84 ? -5.921 6.088 14.835 1.00 92.69 84 GLY A N 1
ATOM 637 C CA . GLY A 1 84 ? -6.614 5.745 16.081 1.00 92.69 84 GLY A CA 1
ATOM 638 C C . GLY A 1 84 ? -7.410 4.432 16.030 1.00 92.69 84 GLY A C 1
ATOM 639 O O . GLY A 1 84 ? -6.881 3.372 15.692 1.00 92.69 84 GLY A O 1
ATOM 640 N N . ALA A 1 85 ? -8.691 4.499 16.406 1.00 93.38 85 ALA A N 1
ATOM 641 C CA . ALA A 1 85 ? -9.579 3.335 16.442 1.00 93.38 85 ALA A CA 1
ATOM 642 C C . ALA A 1 85 ? -9.878 2.767 15.046 1.00 93.38 85 ALA A C 1
ATOM 644 O O . ALA A 1 85 ? -10.029 1.554 14.898 1.00 93.38 85 ALA A O 1
ATOM 645 N N . GLU A 1 86 ? -9.929 3.622 14.023 1.00 93.50 86 GLU A N 1
ATOM 646 C CA . GLU A 1 86 ? -10.183 3.191 12.652 1.00 93.50 86 GLU A CA 1
ATOM 647 C C . GLU A 1 86 ? -9.011 2.384 12.099 1.00 93.50 86 GLU A C 1
ATOM 649 O O . GLU A 1 86 ? -9.230 1.315 11.534 1.00 93.50 86 GLU A O 1
ATOM 654 N N . HIS A 1 87 ? -7.773 2.825 12.357 1.00 95.62 87 HIS A N 1
ATOM 655 C CA . HIS A 1 87 ? -6.573 2.066 12.002 1.00 95.62 87 HIS A CA 1
ATOM 656 C C . HIS A 1 87 ? -6.629 0.645 12.557 1.00 95.62 87 HIS A C 1
ATOM 658 O O . HIS A 1 87 ? -6.394 -0.316 11.829 1.00 95.62 87 HIS A O 1
ATOM 664 N N . ARG A 1 88 ? -6.957 0.494 13.846 1.00 96.12 88 ARG A N 1
ATOM 665 C CA . ARG A 1 88 ? -7.066 -0.832 14.463 1.00 96.12 88 ARG A CA 1
ATOM 666 C C . ARG A 1 88 ? -8.167 -1.666 13.807 1.00 96.12 88 ARG A C 1
ATOM 668 O O . ARG A 1 88 ? -7.907 -2.801 13.439 1.00 96.12 88 ARG A O 1
ATOM 675 N N . ARG A 1 89 ? -9.354 -1.089 13.592 1.00 96.62 89 ARG A N 1
ATOM 676 C CA . ARG A 1 89 ? -10.475 -1.774 12.928 1.00 96.62 89 ARG A CA 1
ATOM 677 C C . ARG A 1 89 ? -10.095 -2.279 11.534 1.00 96.62 89 ARG A C 1
ATOM 679 O O . ARG A 1 89 ? -10.405 -3.419 11.203 1.00 96.62 89 ARG A O 1
ATOM 686 N N . VAL A 1 90 ? -9.459 -1.435 10.722 1.00 97.19 90 VAL A N 1
ATOM 687 C CA . VAL A 1 90 ? -9.050 -1.784 9.354 1.00 97.19 90 VAL A CA 1
ATOM 688 C C . VAL A 1 90 ? -7.945 -2.830 9.373 1.00 97.19 90 VAL A C 1
ATOM 690 O O . VAL A 1 90 ? -8.050 -3.805 8.640 1.00 97.19 90 VAL A O 1
ATOM 693 N N . LEU A 1 91 ? -6.934 -2.677 10.234 1.00 97.56 91 LEU A N 1
ATOM 694 C CA . LEU A 1 91 ? -5.870 -3.667 10.387 1.00 97.56 91 LEU A CA 1
ATOM 695 C C . LEU A 1 91 ? -6.426 -5.038 10.782 1.00 97.56 91 LEU A C 1
ATOM 697 O O . LEU A 1 91 ? -6.080 -6.028 10.149 1.00 97.56 91 LEU A O 1
ATOM 701 N N . ASP A 1 92 ? -7.296 -5.094 11.790 1.00 97.56 92 ASP A N 1
ATOM 702 C CA . ASP A 1 92 ? -7.874 -6.351 12.271 1.00 97.56 92 ASP A CA 1
ATOM 703 C C . ASP A 1 92 ? -8.736 -7.010 11.184 1.00 97.56 92 ASP A C 1
ATOM 705 O O . ASP A 1 92 ? -8.615 -8.209 10.935 1.00 97.56 92 ASP A O 1
ATOM 709 N N . ALA A 1 93 ? -9.570 -6.226 10.491 1.00 97.56 93 ALA A N 1
ATOM 710 C CA . ALA A 1 93 ? -10.404 -6.723 9.398 1.00 97.56 93 ALA A CA 1
ATOM 711 C C . ALA A 1 93 ? -9.573 -7.203 8.200 1.00 97.56 93 ALA A C 1
ATOM 713 O O . ALA A 1 93 ? -9.898 -8.218 7.589 1.00 97.56 93 ALA A O 1
ATOM 714 N N . TRP A 1 94 ? -8.497 -6.487 7.873 1.00 97.69 94 TRP A N 1
ATOM 715 C CA . TRP A 1 94 ? -7.621 -6.828 6.761 1.00 97.69 94 TRP A CA 1
ATOM 716 C C . TRP A 1 94 ? -6.759 -8.050 7.073 1.00 97.69 94 TRP A C 1
ATOM 718 O O . TRP A 1 94 ? -6.692 -8.970 6.270 1.00 97.69 94 TRP A O 1
ATOM 728 N N . ALA A 1 95 ? -6.172 -8.131 8.268 1.00 97.25 95 ALA A N 1
ATOM 729 C CA . ALA A 1 95 ? -5.396 -9.293 8.699 1.00 97.25 95 ALA A CA 1
ATOM 730 C C . ALA A 1 95 ? -6.242 -10.574 8.813 1.00 97.25 95 ALA A C 1
ATOM 732 O O . ALA A 1 95 ? -5.693 -11.673 8.776 1.00 97.25 95 ALA A O 1
ATOM 733 N N . ALA A 1 96 ? -7.564 -10.437 8.956 1.00 96.94 96 ALA A N 1
ATOM 734 C CA . ALA A 1 96 ? -8.508 -11.546 9.022 1.00 96.94 96 ALA A CA 1
ATOM 735 C C . ALA A 1 96 ? -9.008 -12.032 7.648 1.00 96.94 96 ALA A C 1
ATOM 737 O O . ALA A 1 96 ? -9.841 -12.942 7.615 1.00 96.94 96 ALA A O 1
ATOM 738 N N . THR A 1 97 ? -8.557 -11.457 6.523 1.00 96.88 97 THR A N 1
ATOM 739 C CA . THR A 1 97 ? -8.985 -11.964 5.212 1.00 96.88 97 THR A CA 1
ATOM 740 C C . THR A 1 97 ? -8.405 -13.350 4.917 1.00 96.88 97 THR A C 1
ATOM 742 O O . THR A 1 97 ? -7.324 -13.721 5.384 1.00 96.88 97 THR A O 1
ATOM 745 N N . GLU A 1 98 ? -9.139 -14.132 4.121 1.00 95.75 98 GLU A N 1
ATOM 746 C CA . GLU A 1 98 ? -8.763 -15.503 3.759 1.00 95.75 98 GLU A CA 1
ATOM 747 C C . GLU A 1 98 ? -7.393 -15.560 3.068 1.00 95.75 98 GLU A C 1
ATOM 749 O O . GLU A 1 98 ? -6.613 -16.476 3.317 1.00 95.75 98 GLU A O 1
ATOM 754 N N . GLU A 1 99 ? -7.051 -14.547 2.269 1.00 94.88 99 GLU A N 1
ATOM 755 C CA . GLU A 1 99 ? -5.798 -14.493 1.516 1.00 94.88 99 GLU A CA 1
ATOM 756 C C . GLU A 1 99 ? -4.562 -14.471 2.431 1.00 94.88 99 GLU A C 1
ATOM 758 O O . GLU A 1 99 ? -3.578 -15.155 2.156 1.00 94.88 99 GLU A O 1
ATOM 763 N N . PHE A 1 100 ? -4.602 -13.746 3.556 1.00 96.25 100 PHE A N 1
ATOM 764 C CA . PHE A 1 100 ? -3.505 -13.782 4.532 1.00 96.25 100 PHE A CA 1
ATOM 765 C C . PHE A 1 100 ? -3.443 -15.112 5.291 1.00 96.25 100 PHE A C 1
ATOM 767 O O . PHE A 1 100 ? -2.349 -15.586 5.610 1.00 96.25 100 PHE A O 1
ATOM 774 N N . ALA A 1 101 ? -4.598 -15.728 5.563 1.00 94.38 101 ALA A N 1
ATOM 775 C CA . ALA A 1 101 ? -4.670 -17.021 6.236 1.00 94.38 101 ALA A CA 1
ATOM 776 C C . ALA A 1 101 ? -4.095 -18.155 5.369 1.00 94.38 101 ALA A C 1
ATOM 778 O O . ALA A 1 101 ? -3.326 -18.979 5.873 1.00 94.38 101 ALA A O 1
ATOM 779 N N . LEU A 1 102 ? -4.414 -18.170 4.069 1.00 94.31 102 LEU A N 1
ATOM 780 C CA . LEU A 1 102 ? -3.886 -19.134 3.097 1.00 94.31 102 LEU A CA 1
ATOM 781 C C . LEU A 1 102 ? -2.359 -19.046 2.984 1.00 94.31 102 LEU A C 1
ATOM 783 O O . LEU A 1 102 ? -1.678 -20.073 3.023 1.00 94.31 102 LEU A O 1
ATOM 787 N N . ASP A 1 103 ? -1.823 -17.825 2.964 1.00 94.06 103 ASP A N 1
ATOM 788 C CA . ASP A 1 103 ? -0.381 -17.569 2.896 1.00 94.06 103 ASP A CA 1
ATOM 789 C C . ASP A 1 103 ? 0.334 -17.703 4.251 1.00 94.06 103 ASP A C 1
ATOM 791 O O . ASP A 1 103 ? 1.554 -17.544 4.338 1.00 94.06 103 ASP A O 1
ATOM 795 N N . ARG A 1 104 ? -0.406 -18.022 5.325 1.00 95.62 104 ARG A N 1
ATOM 796 C CA . ARG A 1 104 ? 0.100 -18.152 6.705 1.00 95.62 104 ARG A CA 1
ATOM 797 C C . ARG A 1 104 ? 0.866 -16.913 7.178 1.00 95.62 104 ARG A C 1
ATOM 799 O O . ARG A 1 104 ? 1.823 -17.019 7.952 1.00 95.62 104 ARG A O 1
ATOM 806 N N . VAL A 1 105 ? 0.441 -15.742 6.716 1.00 95.62 105 VAL A N 1
ATOM 807 C CA . VAL A 1 105 ? 1.033 -14.461 7.098 1.00 95.62 105 VAL A CA 1
ATOM 808 C C . VAL A 1 105 ? 0.676 -14.162 8.547 1.00 95.62 105 VAL A C 1
ATOM 810 O O . VAL A 1 105 ? -0.469 -14.328 8.970 1.00 95.62 105 VAL A O 1
ATOM 813 N N . LYS A 1 106 ? 1.652 -13.716 9.340 1.00 95.12 106 LYS A N 1
ATOM 814 C CA . LYS A 1 106 ? 1.390 -13.390 10.742 1.00 95.12 106 LYS A CA 1
ATOM 815 C C . LYS A 1 106 ? 0.734 -12.010 10.831 1.00 95.12 106 LYS A C 1
ATOM 817 O O . LYS A 1 106 ? 1.159 -11.102 10.121 1.00 95.12 106 LYS A O 1
ATOM 822 N N . PRO A 1 107 ? -0.195 -11.781 11.778 1.00 93.81 107 PRO A N 1
ATOM 823 C CA . PRO A 1 107 ? -0.819 -10.467 11.970 1.00 93.81 107 PRO A CA 1
ATOM 824 C C . PRO A 1 107 ? 0.182 -9.318 12.156 1.00 93.81 107 PRO A C 1
ATOM 826 O O . PRO A 1 107 ? -0.061 -8.195 11.723 1.00 93.81 107 PRO A O 1
ATOM 829 N N . ARG A 1 108 ? 1.340 -9.606 12.766 1.00 95.25 108 ARG A N 1
ATOM 830 C CA . ARG A 1 108 ? 2.437 -8.643 12.901 1.00 95.25 108 ARG A CA 1
ATOM 831 C C . ARG A 1 108 ? 2.967 -8.175 11.541 1.00 95.25 108 ARG A C 1
ATOM 833 O O . ARG A 1 108 ? 3.166 -6.980 11.367 1.00 95.25 108 ARG A O 1
ATOM 840 N N . ASP A 1 109 ? 3.160 -9.092 10.599 1.00 95.69 109 ASP A N 1
ATOM 841 C CA . ASP A 1 109 ? 3.695 -8.777 9.273 1.00 95.69 109 ASP A CA 1
ATOM 842 C C . ASP A 1 109 ? 2.676 -7.939 8.476 1.00 95.69 109 ASP A C 1
ATOM 844 O O . ASP A 1 109 ? 3.049 -6.993 7.786 1.00 95.69 109 ASP A O 1
ATOM 848 N N . VAL A 1 110 ? 1.372 -8.212 8.646 1.00 96.56 110 VAL A N 1
ATOM 849 C CA . VAL A 1 110 ? 0.287 -7.382 8.085 1.00 96.56 110 VAL A CA 1
ATOM 850 C C . VAL A 1 110 ? 0.325 -5.960 8.652 1.00 96.56 110 VAL A C 1
ATOM 852 O O . VAL A 1 110 ? 0.201 -4.992 7.903 1.00 96.56 110 VAL A O 1
ATOM 855 N N . ALA A 1 111 ? 0.536 -5.815 9.963 1.00 96.25 111 ALA A N 1
ATOM 856 C CA . ALA A 1 111 ? 0.618 -4.514 10.629 1.00 96.25 111 ALA A CA 1
ATOM 857 C C . ALA A 1 111 ? 1.838 -3.694 10.180 1.00 96.25 111 ALA A C 1
ATOM 859 O O . ALA A 1 111 ? 1.729 -2.485 9.952 1.00 96.25 111 ALA A O 1
ATOM 860 N N . GLU A 1 112 ? 2.992 -4.349 10.029 1.00 95.88 112 GL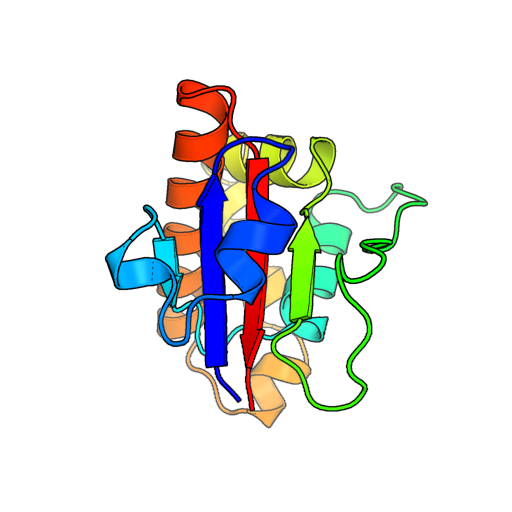U A N 1
ATOM 861 C CA . GLU A 1 112 ? 4.208 -3.737 9.487 1.00 95.88 112 GLU A CA 1
ATOM 862 C C . GLU A 1 112 ? 3.979 -3.285 8.033 1.00 95.88 112 GLU A C 1
ATOM 864 O O . GLU A 1 112 ? 4.292 -2.142 7.691 1.00 95.88 112 GLU A O 1
ATOM 869 N N . CYS A 1 113 ? 3.327 -4.111 7.208 1.00 96.00 113 CYS A N 1
ATOM 870 C CA . CYS A 1 113 ? 2.974 -3.744 5.835 1.00 96.00 113 CYS A CA 1
ATOM 871 C C . CYS A 1 113 ? 2.000 -2.565 5.766 1.00 96.00 113 CYS A C 1
ATOM 873 O O . CYS A 1 113 ? 2.252 -1.622 5.018 1.00 96.00 113 CYS A O 1
ATOM 875 N N . LEU A 1 114 ? 0.922 -2.565 6.561 1.00 96.88 114 LEU A N 1
ATOM 876 C CA . LEU A 1 114 ? -0.024 -1.444 6.595 1.00 96.88 114 LEU A CA 1
ATOM 877 C C . LEU A 1 114 ? 0.694 -0.138 6.953 1.00 96.88 114 LEU A C 1
ATOM 879 O O . LEU A 1 114 ? 0.489 0.878 6.296 1.00 96.88 114 LEU A O 1
ATOM 883 N N . SER A 1 115 ? 1.600 -0.192 7.930 1.00 96.00 115 SER A N 1
ATOM 884 C CA . SER A 1 115 ? 2.399 0.961 8.354 1.00 96.00 115 SER A CA 1
ATOM 885 C C . SER A 1 115 ? 3.298 1.489 7.225 1.00 96.00 115 SER A C 1
ATOM 887 O O . SER A 1 115 ? 3.420 2.701 7.039 1.00 96.00 115 SER A O 1
ATOM 889 N N . ILE A 1 116 ? 3.911 0.599 6.433 1.00 96.81 116 ILE A N 1
ATOM 890 C CA . ILE A 1 116 ? 4.706 0.973 5.250 1.00 96.81 116 ILE A CA 1
ATOM 891 C C . ILE A 1 116 ? 3.823 1.646 4.194 1.00 96.81 116 ILE A C 1
ATOM 893 O O . ILE A 1 116 ? 4.178 2.720 3.706 1.00 96.81 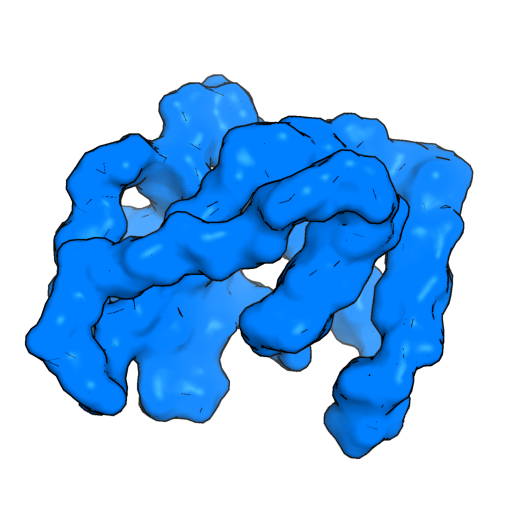116 ILE A O 1
ATOM 897 N N . ILE A 1 117 ? 2.674 1.045 3.874 1.00 97.38 117 ILE A N 1
ATOM 898 C CA . ILE A 1 117 ? 1.726 1.564 2.880 1.00 97.38 117 ILE A CA 1
ATOM 899 C C . ILE A 1 117 ? 1.247 2.962 3.289 1.00 97.38 117 ILE A C 1
ATOM 901 O O . ILE A 1 117 ? 1.286 3.888 2.479 1.00 97.38 117 ILE A O 1
ATOM 905 N N . GLN A 1 118 ? 0.856 3.144 4.553 1.00 97.25 118 GLN A N 1
ATOM 906 C CA . GLN A 1 118 ? 0.428 4.440 5.078 1.00 97.25 118 GLN A CA 1
ATOM 907 C C . GLN A 1 118 ? 1.528 5.494 4.999 1.00 97.25 118 GLN A C 1
ATOM 909 O O . GLN A 1 118 ? 1.268 6.616 4.573 1.00 97.25 118 GLN A O 1
ATOM 914 N N . ARG A 1 119 ? 2.764 5.1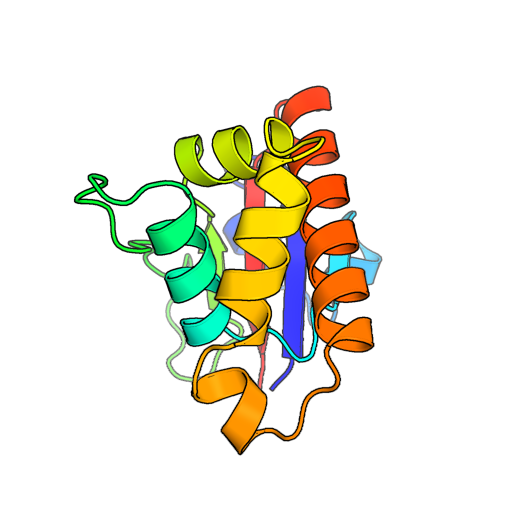42 5.371 1.00 97.25 119 ARG A N 1
ATOM 915 C CA . ARG A 1 119 ? 3.907 6.059 5.296 1.00 97.25 119 ARG A CA 1
ATOM 916 C C . ARG A 1 119 ? 4.153 6.535 3.864 1.00 97.25 119 ARG A C 1
ATOM 918 O O . ARG A 1 119 ? 4.358 7.726 3.654 1.00 97.25 119 ARG A O 1
ATOM 925 N N . LEU A 1 120 ? 4.111 5.632 2.883 1.00 97.88 120 LEU A N 1
ATOM 926 C CA . LEU A 1 120 ? 4.292 5.993 1.473 1.00 97.88 120 LEU A CA 1
ATOM 927 C C . LEU A 1 120 ? 3.105 6.798 0.925 1.00 97.88 120 LEU A C 1
ATOM 929 O O . LEU A 1 120 ? 3.308 7.738 0.160 1.00 97.88 120 LEU A O 1
ATOM 933 N N . ALA A 1 121 ? 1.877 6.493 1.352 1.00 97.25 121 ALA A N 1
ATOM 934 C CA . ALA A 1 121 ? 0.697 7.283 1.008 1.00 97.25 121 ALA A CA 1
ATOM 935 C C . ALA A 1 121 ? 0.775 8.712 1.573 1.00 97.25 121 ALA A C 1
ATOM 937 O O . ALA A 1 121 ? 0.498 9.675 0.854 1.00 97.25 121 ALA A O 1
ATO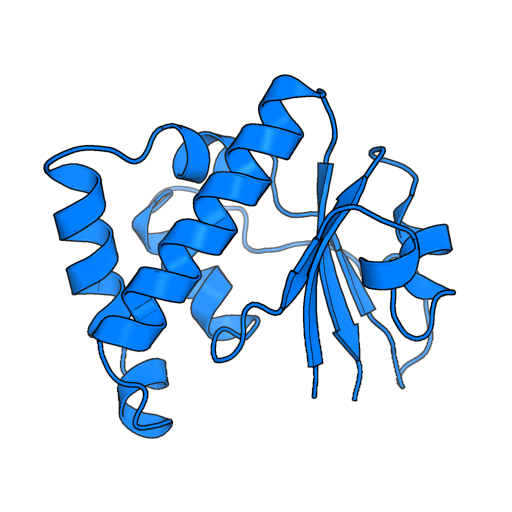M 938 N N . ALA A 1 122 ? 1.206 8.857 2.829 1.00 97.06 122 ALA A N 1
ATOM 939 C CA . ALA A 1 122 ? 1.450 10.151 3.456 1.00 97.06 122 ALA A CA 1
ATOM 940 C C . ALA A 1 122 ? 2.522 10.932 2.701 1.00 97.06 122 ALA A C 1
ATOM 942 O O . ALA A 1 122 ? 2.303 12.082 2.323 1.00 97.06 122 ALA A O 1
ATOM 943 N N . ARG A 1 123 ? 3.634 10.268 2.374 1.00 97.31 123 ARG A N 1
ATOM 944 C CA . ARG A 1 123 ? 4.715 10.869 1.601 1.00 97.31 123 ARG A CA 1
ATOM 945 C C . ARG A 1 123 ? 4.242 11.383 0.245 1.00 97.31 123 ARG A C 1
ATOM 947 O O . ARG A 1 123 ? 4.475 12.545 -0.067 1.00 97.31 123 ARG A O 1
ATOM 954 N N . ALA A 1 124 ? 3.534 10.553 -0.522 1.00 96.44 124 ALA A N 1
ATOM 955 C CA . ALA A 1 124 ? 2.982 10.940 -1.817 1.00 96.44 124 ALA A CA 1
ATOM 956 C C . ALA A 1 124 ? 2.044 12.155 -1.701 1.00 96.44 124 ALA A C 1
ATOM 958 O O . ALA A 1 124 ? 2.070 13.050 -2.543 1.00 96.44 124 ALA A O 1
ATOM 959 N N . ARG A 1 125 ? 1.240 12.236 -0.632 1.00 95.69 125 ARG A N 1
ATOM 960 C CA . ARG A 1 125 ? 0.361 13.386 -0.367 1.00 95.69 125 ARG A CA 1
ATOM 961 C C . ARG A 1 125 ? 1.146 14.652 -0.031 1.00 95.69 125 ARG A C 1
ATOM 963 O O . ARG A 1 125 ? 0.847 15.700 -0.600 1.00 95.69 125 ARG A O 1
ATOM 970 N N . GLU A 1 126 ? 2.133 14.558 0.856 1.00 96.69 126 GLU A N 1
ATOM 971 C CA . GLU A 1 126 ? 2.991 15.677 1.266 1.00 96.69 126 GLU A CA 1
ATOM 972 C C . GLU A 1 126 ? 3.776 16.267 0.090 1.00 96.69 126 GLU A C 1
ATOM 974 O O . GLU A 1 126 ? 3.925 17.484 -0.002 1.00 96.69 126 GLU A O 1
ATOM 979 N N . THR A 1 127 ? 4.249 15.420 -0.827 1.00 96.06 127 THR A N 1
ATOM 980 C CA . THR A 1 127 ? 5.036 15.835 -1.997 1.00 96.06 127 THR A CA 1
ATOM 981 C C . THR A 1 127 ? 4.195 16.079 -3.251 1.00 96.06 127 THR A C 1
ATOM 983 O O . THR A 1 127 ? 4.754 16.372 -4.307 1.00 96.06 127 THR A O 1
ATOM 986 N N . GLN A 1 128 ? 2.863 15.973 -3.162 1.00 95.75 128 GLN A N 1
ATOM 987 C CA . GLN A 1 128 ? 1.934 16.070 -4.301 1.00 95.75 128 GLN A CA 1
ATOM 988 C C . GLN A 1 128 ? 2.266 15.092 -5.448 1.00 95.75 128 GLN A C 1
ATOM 990 O O . GLN A 1 128 ? 2.027 15.370 -6.625 1.00 95.75 128 GLN A O 1
ATOM 995 N N . GLN A 1 129 ? 2.816 13.933 -5.097 1.00 96.19 129 GLN A N 1
ATOM 996 C CA . GLN A 1 129 ? 3.167 12.846 -6.001 1.00 96.19 129 GLN A CA 1
ATOM 997 C C . GLN A 1 129 ? 2.076 11.769 -6.026 1.00 96.19 129 GLN A C 1
ATOM 999 O O . GLN A 1 129 ? 1.100 11.791 -5.276 1.00 96.19 129 GLN A O 1
ATOM 1004 N N . SER A 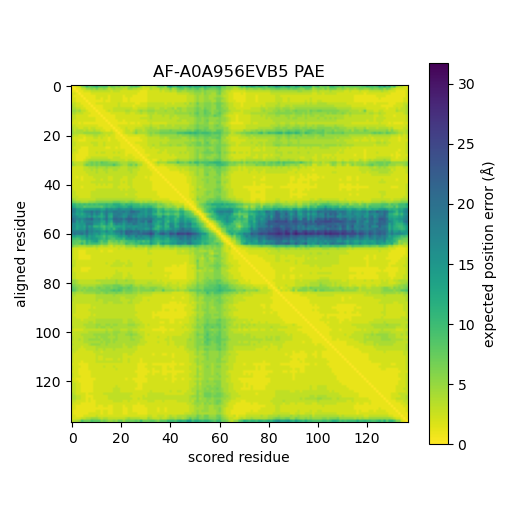1 130 ? 2.220 10.826 -6.951 1.00 94.69 130 SER A N 1
ATOM 1005 C CA . SER A 1 130 ? 1.383 9.633 -7.042 1.00 94.69 130 SER A CA 1
ATOM 1006 C C . SER A 1 130 ? 2.063 8.446 -6.373 1.00 94.69 130 SER A C 1
ATOM 1008 O O . SER A 1 130 ? 3.287 8.397 -6.262 1.00 94.69 130 SER A O 1
ATOM 1010 N N . LEU A 1 131 ? 1.244 7.490 -5.942 1.00 95.44 131 LEU A N 1
ATOM 1011 C CA . LEU A 1 131 ? 1.687 6.201 -5.433 1.00 95.44 131 LEU A CA 1
ATOM 1012 C C . LEU A 1 131 ? 1.399 5.141 -6.498 1.00 95.44 131 LEU A C 1
ATOM 1014 O O . LEU A 1 131 ? 0.294 5.096 -7.044 1.00 95.44 131 LEU A O 1
ATOM 1018 N N . PHE A 1 132 ? 2.386 4.310 -6.800 1.00 93.81 132 PHE A N 1
ATOM 1019 C CA . PHE A 1 132 ? 2.313 3.256 -7.805 1.00 93.81 132 PHE A CA 1
ATOM 1020 C C . PHE A 1 132 ? 2.593 1.898 -7.161 1.00 93.81 132 PHE A C 1
ATOM 1022 O O . PHE A 1 132 ? 3.454 1.814 -6.291 1.00 93.81 132 PHE A O 1
ATOM 1029 N N . LEU A 1 133 ? 1.910 0.843 -7.604 1.00 93.56 133 LEU A N 1
ATOM 1030 C CA . LEU A 1 133 ? 2.369 -0.531 -7.431 1.00 93.56 133 LEU A CA 1
ATOM 1031 C C . LEU A 1 133 ? 3.218 -0.903 -8.638 1.00 93.56 133 LEU A C 1
ATOM 1033 O O . LEU A 1 133 ? 2.725 -0.873 -9.763 1.00 93.56 133 LEU A O 1
ATOM 1037 N N . TRP A 1 134 ? 4.451 -1.316 -8.385 1.00 93.00 134 TRP A N 1
ATOM 1038 C CA . TRP A 1 134 ? 5.279 -2.031 -9.341 1.00 93.00 134 TRP A CA 1
ATOM 1039 C C . TRP A 1 134 ? 5.240 -3.529 -9.029 1.00 93.00 134 TRP A C 1
ATOM 1041 O O . TRP A 1 134 ? 5.365 -3.942 -7.872 1.00 93.00 134 TRP A O 1
ATOM 1051 N N . MET A 1 135 ? 5.043 -4.337 -10.068 1.00 90.00 135 MET A N 1
ATOM 1052 C CA . MET A 1 135 ? 4.936 -5.788 -9.988 1.00 90.00 135 MET A CA 1
ATOM 1053 C C . MET A 1 135 ? 5.847 -6.433 -11.029 1.00 90.00 135 MET A C 1
ATOM 1055 O O . MET A 1 135 ? 5.723 -6.156 -12.218 1.00 90.00 135 MET A O 1
ATOM 1059 N N . SER A 1 136 ? 6.723 -7.330 -10.586 1.00 87.75 136 SER A N 1
ATOM 1060 C CA . SER A 1 136 ? 7.645 -8.075 -11.456 1.00 87.75 136 SER A CA 1
ATOM 1061 C C . SER A 1 136 ? 7.686 -9.553 -11.076 1.00 87.75 136 SER A C 1
ATOM 1063 O O . SER A 1 136 ? 7.389 -9.901 -9.929 1.00 87.75 136 SER A O 1
ATOM 1065 N N . LEU A 1 137 ? 8.000 -10.434 -12.029 1.00 82.69 137 LEU A N 1
ATOM 1066 C CA . LEU A 1 137 ? 8.002 -11.892 -11.842 1.00 82.69 137 LEU A CA 1
ATOM 1067 C C . LEU A 1 137 ? 9.136 -12.379 -10.931 1.00 82.69 137 LEU A C 1
ATOM 1069 O O . LEU A 1 137 ? 10.281 -11.906 -11.049 1.00 82.69 137 LEU A O 1
#

Foldseek 3Di:
DWKKKFWAAPPCLVVCFVDPDSVVPTPIGTLPPDDLVLLQLLLCLQCVPDPDDQPFPFPDDDPADFGKGWDDLVSLVSLLVQDDPNVVVSLVVSCPDPVVVVVVPDSVSSNVSSVRSSVSSNVNVVVVTIMMITHHD

pLDDT: mean 89.55, std 11.48, range [51.06, 97.88]

Mean predicted aligned error: 4.44 Å

Nearest PDB structures (foldseek):
  1ryl-assembly2_B  TM=4.406E-01  e=6.074E-03  Escherichia coli
  3ujc-assembly1_A  TM=4.545E-01  e=2.056E+00  Plasmodium falciparum

Sequence (137 aa):
MLYDLIVGPANSAEQISSEGVPTEIFEGASIKPVDTVKLEKLQRLLLPDADVGWTGEPSMTNDEGPWVFRLPPEFVSALNQLGGAEHRRVLDAWAATEEFALDRVKPRDVAECLSIIQRLAARARETQQSLFLWMSL

Secondary structure (DSSP, 8-state):
-EEEEEEE-TT-HHHHHH-SSGGGTSSEEE-TT--HHHHHHHHHHH-TT---------SS--TTS-EEEEPPHHHHHHHHH--HHHHHHHHHHHHTSHHHHHTT--HHHHHHHHHHHHHHHHHHHHTT-EEEEEEE-

Radius of gyration: 14.24 Å; Cα contacts (8 Å, |Δi|>4): 205; chains: 1; bounding box: 36×35×40 Å